Protein AF-A0A0N4US61-F1 (afdb_monomer)

Solvent-accessible surface area (backbone atoms only — not comparable to full-atom values): 6697 Å² total; per-residue (Å²): 136,87,79,79,76,77,76,74,74,68,77,78,62,78,66,57,72,36,66,62,87,58,45,54,38,74,42,79,93,85,56,26,39,33,56,68,36,63,34,85,80,41,66,38,78,45,60,66,58,39,25,63,76,51,56,45,61,90,86,72,70,54,83,33,67,83,35,86,90,37,52,27,52,29,54,41,42,45,67,36,80,96,34,26,71,54,28,54,74,38,17,16,23,76,51,32,27,24,42,68,36,69,94,58,24,67,92,62,72,71,84,130

Foldseek 3Di:
DDPPPPPPVPPLCPFDKDFDPPQWAFDDPVRATDHVDLLVVDDFQDPVVVCVQLSNDPPPQDPCSPPPPHGHIATPLCPDPVCVVVCLPGPCSRSSVCCSDQVNVCVNPDDD

pLDDT: mean 81.58, std 16.07, range [36.0, 94.62]

Radius of gyration: 16.76 Å; Cα contacts (8 Å, |Δi|>4): 169; chains: 1; bounding box: 37×56×43 Å

Organism: Dracunculus medinensis (NCBI:txid318479)

Sequence (112 aa):
MFLFLCLIVLPTVFGGTTVLEICNKTVGGDNKRRPTVDPNLCYDNDANACHAALGVTDGQKLLNQNKEDEDYEVHENCYKPELRDYAQRECPRTCAMCCLSKAFNCENGYYF

Structure (mmCIF, N/CA/C/O backbone):
data_AF-A0A0N4US61-F1
#
_entry.id   AF-A0A0N4US61-F1
#
loop_
_atom_site.group_PDB
_atom_site.id
_atom_site.type_symbol
_atom_site.label_atom_id
_atom_site.label_alt_id
_atom_site.label_comp_id
_atom_site.label_asym_id
_atom_site.label_entity_id
_atom_site.label_seq_id
_atom_site.pdbx_PDB_ins_code
_atom_site.Cartn_x
_atom_site.Cartn_y
_atom_site.Cartn_z
_atom_site.occupancy
_atom_site.B_iso_or_equiv
_atom_site.auth_seq_id
_atom_site.auth_comp_id
_atom_site.auth_asym_id
_atom_site.auth_atom_id
_atom_site.pdbx_PDB_model_num
ATOM 1 N N . MET A 1 1 ? -25.731 -40.454 21.660 1.00 49.19 1 MET A N 1
ATOM 2 C CA . MET A 1 1 ? -24.909 -39.246 21.881 1.00 49.19 1 MET A CA 1
ATOM 3 C C . MET A 1 1 ? -24.279 -38.882 20.543 1.00 49.19 1 MET A C 1
ATOM 5 O O . MET A 1 1 ? -23.231 -39.412 20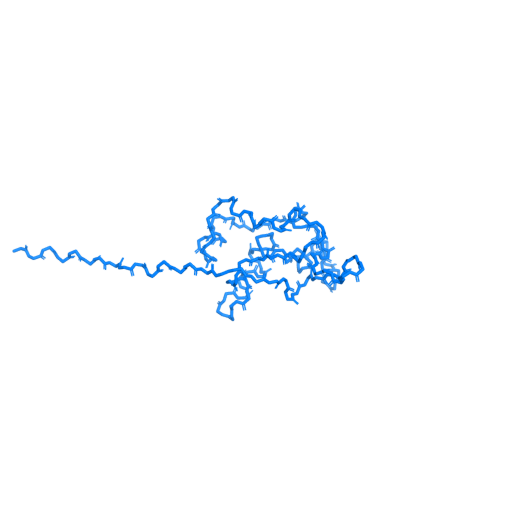.209 1.00 49.19 1 MET A O 1
ATOM 9 N N . PHE A 1 2 ? -24.989 -38.115 19.709 1.00 52.38 2 PHE A N 1
ATOM 10 C CA . PHE A 1 2 ? -24.519 -37.752 18.368 1.00 52.38 2 PHE A CA 1
ATOM 11 C C . PHE A 1 2 ? -23.617 -36.526 18.486 1.00 52.38 2 PHE A C 1
ATOM 13 O O . PHE A 1 2 ? -24.087 -35.413 18.701 1.00 52.38 2 PHE A O 1
ATOM 20 N N . LEU A 1 3 ? -22.310 -36.763 18.430 1.00 54.03 3 LEU A N 1
ATOM 21 C CA . LEU A 1 3 ? -21.291 -35.724 18.403 1.00 54.03 3 LEU A CA 1
ATOM 22 C C . LEU A 1 3 ? -21.286 -35.166 16.975 1.00 54.03 3 LEU A C 1
ATOM 24 O O . LEU A 1 3 ? -20.659 -35.731 16.081 1.00 54.03 3 LEU A O 1
ATOM 28 N N . PHE A 1 4 ? -22.080 -34.121 16.735 1.00 57.78 4 PHE A N 1
ATOM 29 C CA . PHE A 1 4 ? -22.068 -33.384 15.474 1.00 57.78 4 PHE A CA 1
ATOM 30 C C . PHE A 1 4 ? -20.731 -32.644 15.373 1.00 57.78 4 PHE A C 1
ATOM 32 O O . PHE A 1 4 ? -20.593 -31.497 15.790 1.00 57.78 4 PHE A O 1
ATOM 39 N N . LEU A 1 5 ? -19.723 -33.340 14.851 1.00 58.16 5 LEU A N 1
ATOM 40 C CA . LEU A 1 5 ? -18.528 -32.738 14.280 1.00 58.16 5 LEU A CA 1
ATOM 41 C C . LEU A 1 5 ? -18.998 -31.909 13.081 1.00 58.16 5 LEU A C 1
ATOM 43 O O . LEU A 1 5 ? -19.062 -32.400 11.956 1.00 58.16 5 LEU A O 1
ATOM 47 N N . CYS A 1 6 ? -19.377 -30.655 13.327 1.00 58.94 6 CYS A N 1
ATOM 48 C CA . CYS A 1 6 ? -19.402 -29.642 12.285 1.00 58.94 6 CYS A CA 1
ATOM 49 C C . CYS A 1 6 ? -17.956 -29.478 11.815 1.00 58.94 6 CYS A C 1
ATOM 51 O O . CYS A 1 6 ? -17.215 -28.635 12.313 1.00 58.94 6 CYS A O 1
ATOM 53 N N . LEU A 1 7 ? -17.544 -30.333 10.877 1.00 55.62 7 LEU A N 1
ATOM 54 C CA . LEU A 1 7 ? -16.460 -30.057 9.951 1.00 55.62 7 LEU A CA 1
ATOM 55 C C . LEU A 1 7 ? -16.923 -28.849 9.144 1.00 55.62 7 LEU A C 1
ATOM 57 O O . LEU A 1 7 ? -17.503 -28.975 8.068 1.00 55.62 7 LEU A O 1
ATOM 61 N N . ILE A 1 8 ? -16.739 -27.666 9.724 1.00 61.28 8 ILE A N 1
ATOM 62 C CA . ILE A 1 8 ? -16.775 -26.425 8.978 1.00 61.28 8 ILE A CA 1
ATOM 63 C C . ILE A 1 8 ? -15.575 -26.557 8.052 1.00 61.28 8 ILE A C 1
ATOM 65 O O . ILE A 1 8 ? -14.434 -26.331 8.452 1.00 61.28 8 ILE A O 1
ATOM 69 N N . VAL A 1 9 ? -15.824 -27.050 6.841 1.00 55.06 9 VAL A N 1
ATOM 70 C CA . VAL A 1 9 ? -14.887 -26.919 5.739 1.00 55.06 9 VAL A CA 1
ATOM 71 C C . VAL A 1 9 ? -14.802 -25.415 5.543 1.00 55.06 9 VAL A C 1
ATOM 73 O O . VAL A 1 9 ? -15.659 -24.838 4.879 1.00 55.06 9 VAL A O 1
ATOM 76 N N . LEU A 1 10 ? -13.857 -24.754 6.221 1.00 56.66 10 LEU A N 1
ATOM 77 C CA . LEU A 1 10 ? -13.500 -23.398 5.846 1.00 56.66 10 LEU A CA 1
ATOM 78 C C . LEU A 1 10 ? -13.129 -23.524 4.370 1.00 56.66 10 LEU A C 1
ATOM 80 O O . LEU A 1 10 ? -12.197 -24.281 4.074 1.00 56.66 10 LEU A O 1
ATOM 84 N N . PRO A 1 11 ? -13.860 -22.885 3.438 1.00 50.31 11 PRO A N 1
ATOM 85 C CA . PRO A 1 11 ? -13.357 -22.779 2.089 1.00 50.31 11 PRO A CA 1
ATOM 86 C C . PRO A 1 11 ? -12.002 -22.108 2.247 1.00 50.31 11 PRO A C 1
ATOM 88 O O . PRO A 1 11 ? -11.906 -20.967 2.697 1.00 50.31 11 PRO A O 1
ATOM 91 N N . THR A 1 12 ? -10.942 -22.864 1.991 1.00 49.66 12 THR A N 1
ATOM 92 C CA . THR A 1 12 ? -9.607 -22.315 1.862 1.00 49.66 12 THR A CA 1
ATOM 93 C C . THR A 1 12 ? -9.707 -21.386 0.669 1.00 49.66 12 THR A C 1
ATOM 95 O O . THR A 1 12 ? -9.694 -21.836 -0.478 1.00 49.66 12 THR A O 1
ATOM 98 N N . VAL A 1 13 ? -9.944 -20.103 0.942 1.00 52.84 13 VAL A N 1
ATOM 99 C CA . VAL A 1 13 ? -9.916 -19.045 -0.058 1.00 52.84 13 VAL A CA 1
ATOM 100 C C . VAL A 1 13 ? -8.449 -18.902 -0.431 1.00 52.84 13 VAL A C 1
ATOM 102 O O . VAL A 1 13 ? -7.742 -18.044 0.080 1.00 52.84 13 VAL A O 1
ATOM 105 N N . PHE A 1 14 ? -7.966 -19.819 -1.267 1.00 54.62 14 PHE A N 1
ATOM 106 C CA . PHE A 1 14 ? -6.728 -19.631 -1.996 1.00 54.62 14 PHE A CA 1
ATOM 107 C C . PHE A 1 14 ? -7.035 -18.539 -3.015 1.00 54.62 14 PHE A C 1
ATOM 109 O O . PHE A 1 14 ? -7.610 -18.813 -4.067 1.00 54.62 14 PHE A O 1
ATOM 116 N N . GLY A 1 15 ? -6.782 -17.288 -2.640 1.00 64.81 15 GLY A N 1
ATOM 117 C CA . GLY A 1 15 ? -6.852 -16.193 -3.592 1.00 64.81 15 GLY A CA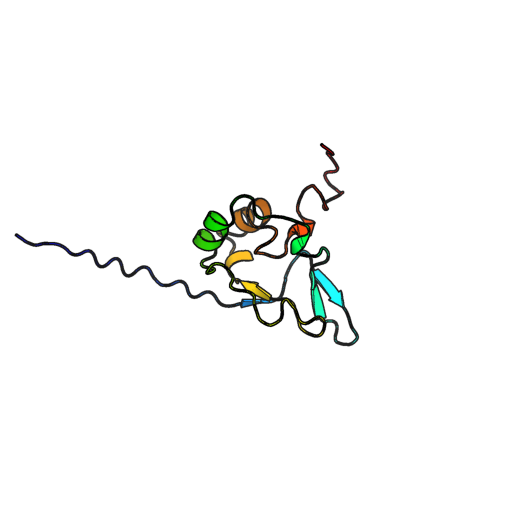 1
ATOM 118 C C . GLY A 1 15 ? -5.625 -16.218 -4.493 1.00 64.81 15 GLY A C 1
ATOM 119 O O . GLY A 1 15 ? -4.540 -16.645 -4.090 1.00 64.81 15 GLY A O 1
ATOM 120 N N . GLY A 1 16 ? -5.815 -15.807 -5.742 1.00 83.38 16 GLY A N 1
ATOM 121 C CA . GLY A 1 16 ? -4.719 -15.590 -6.667 1.00 83.38 16 GLY A CA 1
ATOM 122 C C . GLY A 1 16 ? -3.938 -14.316 -6.355 1.00 83.38 16 GLY A C 1
ATOM 123 O O . GLY A 1 16 ? -4.191 -13.584 -5.392 1.00 83.38 16 GLY A O 1
ATOM 124 N N . THR A 1 17 ? -2.980 -14.038 -7.227 1.00 88.69 17 THR A N 1
ATOM 125 C CA . THR A 1 17 ? -2.279 -12.761 -7.275 1.00 88.69 17 THR A CA 1
ATOM 126 C C . THR A 1 17 ? -2.865 -11.898 -8.383 1.00 88.69 17 THR A C 1
ATOM 128 O O . THR A 1 17 ? -3.456 -12.396 -9.342 1.00 88.69 17 THR A O 1
ATOM 131 N N . THR A 1 18 ? -2.732 -10.587 -8.245 1.00 91.50 18 THR A N 1
ATOM 132 C CA . THR A 1 18 ? -3.095 -9.637 -9.293 1.00 91.50 18 THR A CA 1
ATOM 133 C C . THR A 1 18 ? -2.118 -8.474 -9.312 1.00 91.50 18 THR A C 1
ATOM 135 O O . THR A 1 18 ? -1.510 -8.131 -8.294 1.00 91.50 18 THR A O 1
ATOM 138 N N . VAL A 1 19 ? -1.964 -7.876 -10.488 1.00 92.44 19 VAL A N 1
ATOM 139 C CA . VAL A 1 19 ? -1.106 -6.711 -10.708 1.00 92.44 19 VAL A CA 1
ATOM 140 C C . VAL A 1 19 ? -1.703 -5.493 -10.002 1.00 92.44 19 VAL A C 1
ATOM 142 O O . VAL A 1 19 ? -2.923 -5.355 -9.924 1.00 92.44 19 VAL A O 1
ATOM 145 N N . LEU A 1 20 ? -0.854 -4.581 -9.516 1.00 92.12 20 LEU A N 1
ATOM 146 C CA . LEU A 1 20 ? -1.326 -3.338 -8.903 1.00 92.12 20 LEU A CA 1
ATOM 147 C C . LEU A 1 20 ? -2.285 -2.552 -9.815 1.00 92.12 20 LEU A C 1
ATOM 149 O O . LEU A 1 20 ? -1.908 -2.124 -10.909 1.00 92.12 20 LEU A O 1
ATOM 153 N N . GLU A 1 21 ? -3.481 -2.258 -9.305 1.00 91.88 21 GLU A N 1
ATOM 154 C CA . GLU A 1 21 ? -4.485 -1.426 -9.990 1.00 91.88 21 GLU A CA 1
ATOM 155 C C . GLU A 1 21 ? -4.395 0.057 -9.602 1.00 91.88 21 GLU A C 1
ATOM 157 O O . GLU A 1 21 ? -4.610 0.941 -10.431 1.00 91.88 21 GLU A O 1
ATOM 162 N N . ILE A 1 22 ? -4.020 0.342 -8.351 1.00 92.31 22 ILE A N 1
ATOM 163 C CA . ILE A 1 22 ? -3.861 1.698 -7.796 1.00 92.31 22 ILE A CA 1
ATOM 164 C C . ILE A 1 22 ? -2.479 1.850 -7.161 1.00 92.31 22 ILE A C 1
ATOM 166 O O . ILE A 1 22 ? -1.763 0.864 -7.008 1.00 92.31 22 ILE A O 1
ATOM 170 N N . CYS A 1 23 ? -2.100 3.078 -6.793 1.00 93.50 23 CYS A N 1
ATOM 171 C CA . CYS A 1 23 ? -0.773 3.380 -6.244 1.00 93.50 23 CYS A CA 1
ATOM 172 C C . CYS A 1 23 ? 0.388 2.862 -7.106 1.00 93.50 23 CYS A C 1
ATOM 174 O O . CYS A 1 23 ? 1.463 2.598 -6.572 1.00 93.50 23 CYS A O 1
ATOM 176 N N . ASN A 1 24 ? 0.184 2.704 -8.416 1.00 94.00 24 ASN A N 1
ATOM 177 C CA . ASN A 1 24 ? 1.219 2.244 -9.327 1.00 94.00 24 ASN A CA 1
ATOM 178 C C . ASN A 1 24 ? 1.800 3.382 -10.165 1.00 94.00 24 ASN A C 1
ATOM 180 O O . ASN A 1 24 ? 1.140 4.375 -10.470 1.00 94.00 24 ASN A O 1
ATOM 184 N N . LYS A 1 25 ? 3.055 3.180 -10.550 1.00 92.25 25 LYS A N 1
ATOM 185 C CA . LYS A 1 25 ? 3.784 3.910 -11.574 1.00 92.25 25 LYS A CA 1
ATOM 186 C C . LYS A 1 25 ? 4.340 2.916 -12.584 1.00 92.25 25 LYS A C 1
ATOM 188 O O . LYS A 1 25 ? 4.610 1.759 -12.258 1.00 92.25 25 LYS A O 1
ATOM 193 N N . THR A 1 26 ? 4.560 3.403 -13.789 1.00 92.75 26 THR A N 1
ATOM 194 C CA . THR A 1 26 ? 5.183 2.648 -14.869 1.00 92.75 26 THR A CA 1
ATOM 195 C C . THR A 1 26 ? 6.706 2.786 -14.794 1.00 92.75 26 THR A C 1
ATOM 197 O O . THR A 1 26 ? 7.206 3.902 -14.646 1.00 92.75 26 THR A O 1
ATOM 200 N N . VAL A 1 27 ? 7.450 1.681 -14.892 1.00 90.00 27 VAL A N 1
ATOM 201 C CA . VAL A 1 27 ? 8.924 1.673 -14.920 1.00 90.00 27 VAL A CA 1
ATOM 202 C C . VAL A 1 27 ? 9.470 0.872 -16.105 1.00 90.00 27 VAL A C 1
ATOM 204 O O . VAL A 1 27 ? 8.819 -0.044 -16.610 1.00 90.00 27 VAL A O 1
ATOM 207 N N . GLY A 1 28 ? 10.698 1.198 -16.515 1.00 85.88 28 GLY A N 1
ATOM 208 C CA . GLY A 1 28 ? 11.412 0.493 -17.583 1.00 85.88 28 GLY A CA 1
ATOM 209 C C . GLY A 1 28 ? 10.831 0.717 -18.985 1.00 85.88 28 GLY A C 1
ATOM 210 O O . GLY A 1 28 ? 9.870 1.460 -19.171 1.00 85.88 28 GLY A O 1
ATOM 211 N N . GLY A 1 29 ? 11.444 0.075 -19.986 1.00 82.25 29 GLY A N 1
ATOM 212 C CA . GLY A 1 29 ? 10.987 0.142 -21.382 1.00 82.25 29 GLY A CA 1
ATOM 213 C C . GLY A 1 29 ? 9.709 -0.661 -21.646 1.00 82.25 29 GLY A C 1
ATOM 214 O O . GLY A 1 29 ? 8.890 -0.260 -22.468 1.00 82.25 29 GLY A O 1
ATOM 215 N N . ASP A 1 30 ? 9.503 -1.746 -20.893 1.00 85.06 30 ASP A N 1
ATOM 216 C CA . ASP A 1 30 ? 8.333 -2.630 -21.007 1.00 85.06 30 ASP A CA 1
ATOM 217 C C . ASP A 1 30 ? 7.114 -2.147 -20.208 1.00 85.06 30 ASP A C 1
ATOM 219 O O . ASP A 1 30 ? 6.124 -2.866 -20.088 1.00 85.06 30 ASP A O 1
ATOM 223 N N . ASN A 1 31 ? 7.176 -0.935 -19.653 1.00 88.06 31 ASN A N 1
ATOM 224 C CA . ASN A 1 31 ? 6.091 -0.300 -18.916 1.00 88.06 31 ASN A CA 1
ATOM 225 C C . ASN A 1 31 ? 5.527 -1.136 -17.745 1.00 88.06 31 ASN A C 1
ATOM 227 O O . ASN A 1 31 ? 4.310 -1.249 -17.584 1.00 88.06 31 ASN A O 1
ATOM 231 N N . LYS A 1 32 ? 6.403 -1.691 -16.900 1.00 92.25 32 LYS A N 1
ATOM 232 C CA . LYS A 1 32 ? 6.006 -2.510 -15.742 1.00 92.25 32 LYS A CA 1
ATOM 233 C C . LYS A 1 32 ? 5.340 -1.672 -14.659 1.00 92.25 32 LYS A C 1
ATOM 235 O O . LYS A 1 32 ? 5.826 -0.588 -14.331 1.00 92.25 32 LYS A O 1
ATOM 240 N N . ARG A 1 33 ? 4.256 -2.175 -14.067 1.00 93.75 33 ARG A N 1
ATOM 241 C CA . ARG A 1 33 ? 3.551 -1.521 -12.958 1.00 93.75 33 ARG A CA 1
ATOM 242 C C . ARG A 1 33 ? 4.231 -1.840 -11.638 1.00 93.75 33 ARG A C 1
ATOM 244 O O . ARG A 1 33 ? 4.286 -2.987 -11.205 1.00 93.75 33 ARG A O 1
ATOM 251 N N . ARG A 1 34 ? 4.721 -0.803 -10.966 1.00 93.88 34 ARG A N 1
ATOM 252 C CA . ARG A 1 34 ? 5.375 -0.890 -9.655 1.00 93.88 34 ARG A CA 1
ATOM 253 C C . ARG A 1 34 ? 4.739 0.094 -8.678 1.00 93.88 34 ARG A C 1
ATOM 255 O O . ARG A 1 34 ? 4.189 1.093 -9.130 1.00 93.88 34 ARG A O 1
ATOM 262 N N . PRO A 1 35 ? 4.842 -0.119 -7.358 1.00 93.62 35 PRO A N 1
ATOM 263 C CA . PRO A 1 35 ? 4.331 0.830 -6.377 1.00 93.62 35 PRO A CA 1
ATOM 264 C C . PRO A 1 35 ? 4.976 2.214 -6.538 1.00 93.62 35 PRO A C 1
ATOM 266 O O . PRO A 1 35 ? 6.190 2.339 -6.736 1.00 93.62 35 PRO A O 1
ATOM 269 N N . THR A 1 36 ? 4.174 3.271 -6.443 1.00 93.19 36 THR A N 1
ATOM 270 C CA . THR A 1 36 ? 4.660 4.658 -6.482 1.00 93.19 36 THR A CA 1
ATOM 271 C C . THR A 1 36 ? 5.545 4.956 -5.276 1.00 93.19 36 THR A C 1
ATOM 273 O O . THR A 1 36 ? 6.597 5.582 -5.422 1.00 93.19 36 THR A O 1
ATOM 276 N N . VAL A 1 37 ? 5.138 4.444 -4.113 1.00 91.69 37 VAL A N 1
ATOM 277 C CA . VAL A 1 37 ? 5.859 4.489 -2.838 1.00 91.69 37 VAL A CA 1
ATOM 278 C C . VAL A 1 37 ? 6.304 3.070 -2.503 1.00 91.69 37 VAL A C 1
ATOM 280 O O . VAL A 1 37 ? 5.502 2.147 -2.630 1.00 91.69 37 VAL A O 1
ATOM 283 N N . ASP A 1 38 ? 7.559 2.893 -2.083 1.00 90.75 38 ASP A N 1
ATOM 284 C CA . ASP A 1 38 ? 8.066 1.586 -1.647 1.00 90.75 38 ASP A CA 1
ATOM 285 C C . ASP A 1 38 ? 7.177 1.032 -0.511 1.00 90.75 38 ASP A C 1
ATOM 287 O O . ASP A 1 38 ? 7.001 1.719 0.502 1.00 90.75 38 ASP A O 1
ATOM 291 N N . PRO A 1 39 ? 6.617 -0.188 -0.653 1.00 91.06 39 PRO A N 1
ATOM 292 C CA . PRO A 1 39 ? 5.768 -0.811 0.361 1.00 91.06 39 PRO A CA 1
ATOM 293 C C . PRO A 1 39 ? 6.399 -0.900 1.755 1.00 91.06 39 PRO A C 1
ATOM 295 O O . PRO A 1 39 ? 5.684 -0.955 2.748 1.00 91.06 39 PRO A O 1
ATOM 298 N N . ASN A 1 40 ? 7.730 -0.897 1.861 1.00 89.44 40 ASN A N 1
ATOM 299 C CA . ASN A 1 40 ? 8.431 -0.933 3.145 1.00 89.44 40 ASN A CA 1
ATOM 300 C C . ASN A 1 40 ? 8.486 0.424 3.863 1.00 89.44 40 ASN A C 1
ATOM 302 O O . ASN A 1 40 ? 8.961 0.484 4.994 1.00 89.44 40 ASN A O 1
ATOM 306 N N . LEU A 1 41 ? 8.022 1.505 3.230 1.00 90.62 41 LEU A N 1
ATOM 307 C CA . LEU A 1 41 ? 7.962 2.837 3.839 1.00 90.62 41 LEU A CA 1
ATOM 308 C C . LEU A 1 41 ? 6.662 3.093 4.610 1.00 90.62 41 LEU A C 1
ATOM 310 O O . LEU A 1 41 ? 6.563 4.098 5.311 1.00 90.62 41 LEU A O 1
ATOM 314 N N . CYS A 1 42 ? 5.672 2.208 4.494 1.00 91.25 42 CYS A N 1
ATOM 315 C CA . CYS A 1 42 ? 4.495 2.212 5.351 1.00 91.25 42 CYS A CA 1
ATOM 316 C C . CYS A 1 42 ? 4.347 0.880 6.092 1.00 91.25 42 CYS A C 1
ATOM 318 O O . CYS A 1 42 ? 5.088 -0.076 5.863 1.00 91.25 42 CYS A O 1
ATOM 320 N N . TYR A 1 43 ? 3.385 0.837 7.009 1.00 91.62 43 TYR A N 1
ATOM 321 C CA . TYR A 1 43 ? 3.105 -0.324 7.839 1.00 91.62 43 TYR A CA 1
ATOM 322 C C . TYR A 1 43 ? 1.621 -0.641 7.783 1.00 91.62 43 TYR A C 1
ATOM 324 O O . TYR A 1 43 ? 0.797 0.268 7.686 1.00 91.62 43 TYR A O 1
ATOM 332 N N . ASP A 1 44 ? 1.301 -1.928 7.862 1.00 92.62 44 ASP A N 1
ATOM 333 C CA . ASP A 1 44 ? -0.060 -2.352 8.161 1.00 92.62 44 ASP A CA 1
ATOM 334 C C . ASP A 1 44 ? -0.394 -1.972 9.605 1.00 92.62 44 ASP A C 1
ATOM 336 O O . ASP A 1 44 ? 0.477 -2.033 10.478 1.00 92.62 44 ASP A O 1
ATOM 340 N N . ASN A 1 45 ? -1.642 -1.582 9.857 1.00 91.94 45 ASN A N 1
ATOM 341 C CA . ASN A 1 45 ? -2.081 -1.214 11.204 1.00 91.94 45 ASN A CA 1
ATOM 342 C C . ASN A 1 45 ? -2.035 -2.431 12.139 1.00 91.94 45 ASN A C 1
ATOM 344 O O . ASN A 1 45 ? -1.587 -2.329 13.280 1.00 91.94 45 ASN A O 1
ATOM 348 N N . ASP A 1 46 ? -2.459 -3.590 11.628 1.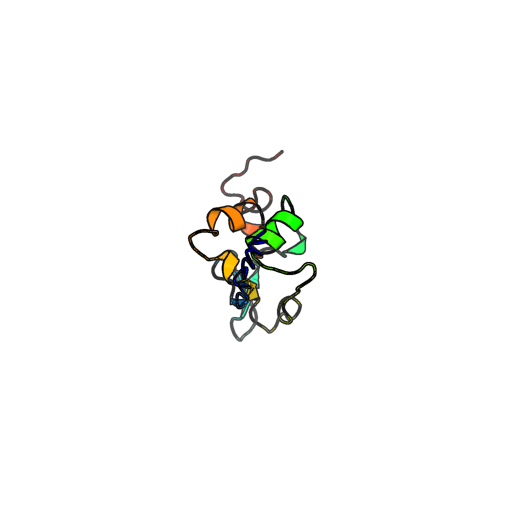00 93.38 46 ASP A N 1
ATOM 349 C CA . ASP A 1 46 ? -2.298 -4.898 12.258 1.00 93.38 46 ASP A CA 1
ATOM 350 C C . ASP A 1 46 ? -2.007 -5.938 11.167 1.00 93.38 46 ASP A C 1
ATOM 352 O O . ASP A 1 46 ? -2.889 -6.343 10.407 1.00 93.38 46 ASP A O 1
ATOM 356 N N . ALA A 1 47 ? -0.748 -6.374 11.091 1.00 90.75 47 ALA A N 1
ATOM 357 C CA . ALA A 1 47 ? -0.303 -7.333 10.084 1.00 90.75 47 ALA A CA 1
ATOM 358 C C . ALA A 1 47 ? -1.052 -8.675 10.178 1.00 90.75 47 ALA A C 1
ATOM 360 O O . ALA A 1 47 ? -1.398 -9.258 9.153 1.00 90.75 47 ALA A O 1
ATOM 361 N N . ASN A 1 48 ? -1.370 -9.148 11.388 1.00 91.44 48 ASN A N 1
ATOM 362 C CA . ASN A 1 48 ? -2.075 -10.417 11.568 1.00 91.44 48 ASN A CA 1
ATOM 363 C C . ASN A 1 48 ? -3.530 -10.308 11.110 1.00 91.44 48 ASN A C 1
ATOM 365 O O . ASN A 1 48 ? -4.044 -11.228 10.471 1.00 91.44 48 ASN A O 1
ATOM 369 N N . ALA A 1 49 ? -4.183 -9.181 11.403 1.00 92.31 49 ALA A N 1
ATOM 370 C CA . ALA A 1 49 ? -5.535 -8.920 10.924 1.00 92.31 49 ALA A CA 1
ATOM 371 C C . ALA A 1 49 ? -5.573 -8.817 9.391 1.00 92.31 49 ALA A C 1
ATOM 373 O O . ALA A 1 49 ? -6.439 -9.424 8.762 1.00 92.31 49 ALA A O 1
ATOM 374 N N . CYS A 1 50 ? -4.593 -8.143 8.784 1.00 92.25 50 CYS A N 1
ATOM 375 C CA . CYS A 1 50 ? -4.451 -8.068 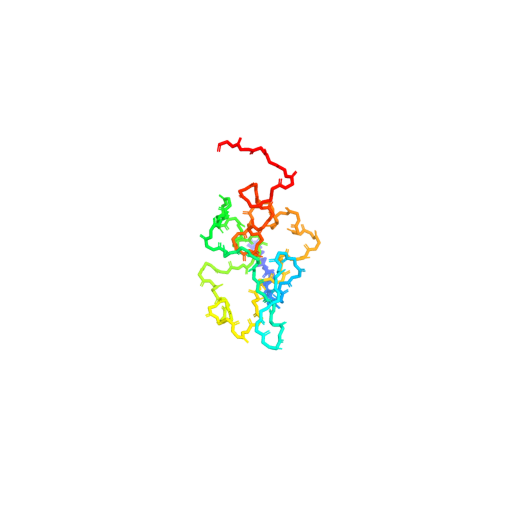7.331 1.00 92.25 50 CYS A CA 1
ATOM 376 C C . CYS A 1 50 ? -4.245 -9.439 6.689 1.00 92.25 50 CYS A C 1
ATOM 378 O O . CYS A 1 50 ? -4.952 -9.785 5.744 1.00 92.25 50 CYS A O 1
ATOM 380 N N . HIS A 1 51 ? -3.334 -10.249 7.227 1.00 91.12 51 HIS A N 1
ATOM 381 C CA . HIS A 1 51 ? -3.099 -11.616 6.766 1.00 91.12 51 HIS A CA 1
ATOM 382 C C . HIS A 1 51 ? -4.372 -12.470 6.844 1.00 91.12 51 HIS A C 1
ATOM 384 O O . HIS A 1 51 ? -4.752 -13.108 5.861 1.00 91.12 51 HIS A O 1
ATOM 390 N N . ALA A 1 52 ? -5.088 -12.422 7.971 1.00 90.38 52 ALA A N 1
ATOM 391 C CA . ALA A 1 52 ? -6.328 -13.170 8.158 1.00 90.38 52 ALA A CA 1
ATOM 392 C C . ALA A 1 52 ? -7.451 -12.703 7.217 1.00 90.38 52 ALA A C 1
ATOM 394 O O . ALA A 1 52 ? -8.110 -13.531 6.590 1.00 90.38 52 ALA A O 1
ATOM 395 N N . ALA A 1 53 ? -7.657 -11.390 7.090 1.00 89.75 53 ALA A N 1
ATOM 396 C CA . ALA A 1 53 ? -8.716 -10.821 6.259 1.00 89.75 53 ALA A CA 1
ATOM 397 C C . ALA A 1 53 ? -8.462 -11.047 4.764 1.00 89.75 53 ALA A C 1
ATOM 399 O O . ALA A 1 53 ? -9.387 -11.329 4.002 1.00 89.75 53 ALA A O 1
ATOM 400 N N . LEU A 1 54 ? -7.202 -10.937 4.341 1.00 90.19 54 LEU A N 1
ATOM 401 C CA . LEU A 1 54 ? -6.811 -11.098 2.947 1.00 90.19 54 LEU A CA 1
ATOM 402 C C . LEU A 1 54 ? -6.512 -12.553 2.584 1.00 90.19 54 LEU A C 1
ATOM 404 O O . LEU A 1 54 ? -6.371 -12.827 1.399 1.00 90.19 54 LEU A O 1
ATOM 408 N N . GLY A 1 55 ? -6.465 -13.484 3.539 1.00 88.00 55 GLY A N 1
ATOM 409 C CA . GLY A 1 55 ? -6.112 -14.883 3.276 1.00 88.00 55 GLY A CA 1
ATOM 410 C C . GLY A 1 55 ? -4.649 -15.065 2.861 1.00 88.00 55 GLY A C 1
ATOM 411 O O . GLY A 1 55 ? -4.323 -16.009 2.148 1.00 88.00 55 GLY A O 1
ATOM 412 N N . VAL A 1 56 ? -3.778 -14.151 3.287 1.00 83.12 56 VAL A N 1
ATOM 413 C CA . VAL A 1 56 ? -2.341 -14.173 3.001 1.00 83.12 56 VAL A CA 1
ATOM 414 C C . VAL A 1 56 ? -1.638 -14.850 4.169 1.00 83.12 56 VAL A C 1
ATOM 416 O O . VAL A 1 56 ? -1.897 -14.521 5.324 1.00 83.12 56 VAL A O 1
ATOM 419 N N . THR A 1 57 ? -0.743 -15.797 3.902 1.00 76.94 57 THR A N 1
ATOM 420 C CA . THR A 1 57 ? 0.115 -16.342 4.965 1.00 76.94 57 THR A CA 1
ATOM 421 C C . THR A 1 57 ? 1.259 -15.382 5.276 1.00 76.94 57 THR A C 1
ATOM 423 O O . THR A 1 57 ? 1.818 -14.775 4.362 1.00 76.94 57 THR A O 1
ATOM 426 N N . ASP A 1 58 ? 1.638 -15.268 6.552 1.00 66.38 58 ASP A N 1
ATOM 427 C CA . ASP A 1 58 ? 2.755 -14.414 6.968 1.00 66.38 58 ASP A CA 1
ATOM 428 C C . ASP A 1 58 ? 4.031 -14.731 6.167 1.00 66.38 58 ASP A C 1
ATOM 430 O O . ASP A 1 58 ? 4.374 -15.891 5.924 1.00 66.38 58 ASP A O 1
ATOM 434 N N . GLY A 1 59 ? 4.709 -13.683 5.705 1.00 60.69 59 GLY A N 1
ATOM 435 C CA . GLY A 1 59 ? 5.915 -13.788 4.891 1.00 60.69 59 GLY A CA 1
ATOM 436 C C . GLY A 1 59 ? 5.694 -14.200 3.433 1.00 60.69 59 GLY A C 1
ATOM 437 O O . GLY A 1 59 ? 6.689 -14.356 2.720 1.00 60.69 59 GLY A O 1
ATOM 438 N N . GLN A 1 60 ? 4.449 -14.341 2.958 1.00 64.56 60 GLN A N 1
ATOM 439 C CA . GLN A 1 60 ? 4.150 -14.601 1.546 1.00 64.56 60 GLN A CA 1
ATOM 440 C C . GLN A 1 60 ? 4.510 -13.383 0.685 1.00 64.56 60 GLN A C 1
ATOM 442 O O . GLN A 1 60 ? 3.674 -12.574 0.292 1.00 64.56 60 GLN A O 1
ATOM 447 N N . LYS A 1 61 ? 5.801 -13.265 0.379 1.00 65.25 61 LYS A N 1
ATOM 448 C CA . LYS A 1 61 ? 6.317 -12.352 -0.631 1.00 65.25 61 LYS A CA 1
ATOM 449 C C . LYS A 1 61 ? 6.109 -12.986 -1.991 1.00 65.25 61 LYS A C 1
ATOM 451 O O . LYS A 1 61 ? 6.631 -14.069 -2.263 1.00 65.25 61 LYS A O 1
ATOM 456 N N . LEU A 1 62 ? 5.358 -12.309 -2.847 1.00 73.62 62 LEU A N 1
ATOM 457 C CA . LEU A 1 62 ? 5.224 -12.727 -4.235 1.00 73.62 62 LEU A CA 1
ATOM 458 C C . LEU A 1 62 ? 6.575 -12.526 -4.938 1.00 73.62 62 LEU A C 1
ATOM 460 O O . LEU A 1 62 ? 7.292 -11.561 -4.668 1.00 73.62 62 LEU A O 1
ATOM 464 N N . LEU A 1 63 ? 6.971 -13.479 -5.789 1.00 73.12 63 LEU A N 1
ATOM 465 C CA . LEU A 1 63 ?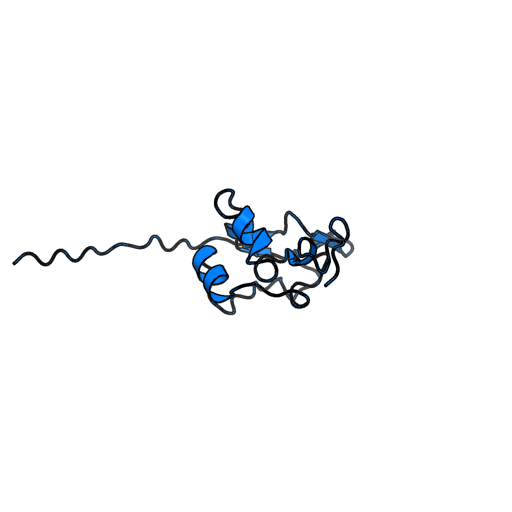 8.330 -13.550 -6.356 1.00 73.12 63 LEU A CA 1
ATOM 466 C C . LEU A 1 63 ? 8.743 -12.272 -7.106 1.00 73.12 63 LEU A C 1
ATOM 468 O O . LEU A 1 63 ? 9.9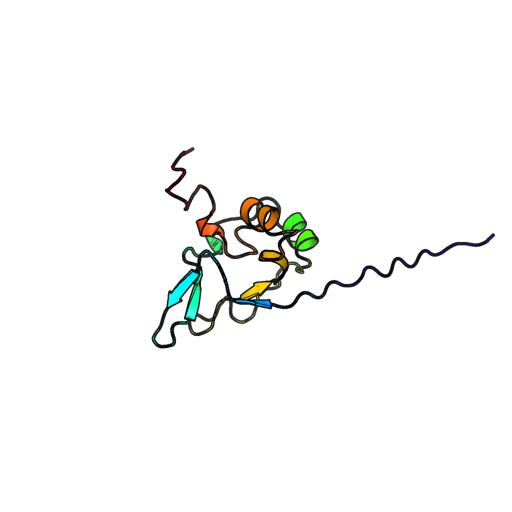15 -11.898 -7.110 1.00 73.12 63 LEU A O 1
ATOM 472 N N . ASN A 1 64 ? 7.775 -11.594 -7.707 1.00 78.94 64 ASN A N 1
ATOM 473 C CA . ASN A 1 64 ? 7.925 -10.354 -8.463 1.00 78.94 64 ASN A CA 1
ATOM 474 C C . ASN A 1 64 ? 8.056 -9.090 -7.596 1.00 78.94 64 ASN A C 1
ATOM 476 O O . ASN A 1 64 ? 8.475 -8.042 -8.087 1.00 78.94 64 ASN A O 1
ATOM 480 N N . GLN A 1 65 ? 7.779 -9.147 -6.292 1.00 81.25 65 GLN A N 1
ATOM 481 C CA . GLN A 1 65 ? 7.879 -7.962 -5.430 1.00 81.25 65 GLN A CA 1
ATOM 482 C C . GLN A 1 65 ? 9.313 -7.417 -5.362 1.00 81.25 65 GLN A C 1
ATOM 484 O O . GLN A 1 65 ? 9.504 -6.202 -5.291 1.00 81.25 65 GLN A O 1
ATOM 489 N N . ASN A 1 66 ? 10.316 -8.293 -5.490 1.00 83.50 66 ASN A N 1
ATOM 490 C CA . ASN A 1 66 ? 11.740 -7.934 -5.489 1.00 83.50 66 ASN A CA 1
ATOM 491 C C . ASN A 1 66 ? 12.352 -7.777 -6.894 1.00 83.50 66 ASN A C 1
ATOM 493 O O . ASN A 1 66 ? 13.544 -7.502 -6.998 1.00 83.50 66 ASN A O 1
ATOM 497 N N . LYS A 1 67 ? 11.578 -7.981 -7.965 1.00 87.31 67 LYS A N 1
ATOM 498 C CA . LYS A 1 67 ? 12.056 -7.892 -9.349 1.00 87.31 67 LYS A CA 1
ATOM 499 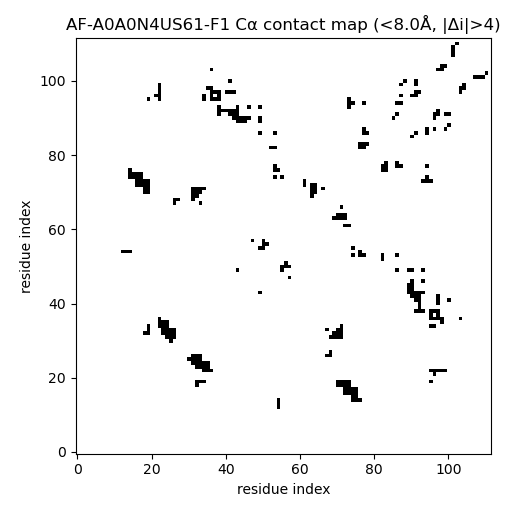C C . LYS A 1 67 ? 11.555 -6.603 -9.987 1.00 87.31 67 LYS A C 1
ATOM 501 O O . LYS A 1 67 ? 10.355 -6.420 -10.170 1.00 87.31 67 LYS A O 1
ATOM 506 N N . GLU A 1 68 ? 12.462 -5.673 -10.257 1.00 85.06 68 GLU A N 1
ATOM 507 C CA . GLU A 1 68 ? 12.110 -4.349 -10.791 1.00 85.06 68 GLU A CA 1
ATOM 508 C C . GLU A 1 68 ? 11.661 -4.387 -12.259 1.00 85.06 68 GLU A C 1
ATOM 510 O O . GLU A 1 68 ? 10.976 -3.472 -12.714 1.00 85.06 68 GLU A O 1
ATOM 515 N N . ASP A 1 69 ? 12.020 -5.451 -12.973 1.00 88.50 69 ASP A N 1
ATOM 516 C CA . ASP A 1 69 ? 11.689 -5.737 -14.368 1.00 88.50 69 ASP A CA 1
ATOM 517 C C . ASP A 1 69 ? 10.382 -6.532 -14.543 1.00 88.50 69 ASP A C 1
ATOM 519 O O . ASP A 1 69 ? 9.980 -6.818 -15.672 1.00 88.50 69 ASP A O 1
ATOM 523 N N . GLU A 1 70 ? 9.678 -6.844 -13.452 1.00 91.00 70 GLU A N 1
ATOM 524 C CA . GLU A 1 70 ? 8.376 -7.515 -13.463 1.00 91.00 70 GLU A CA 1
ATOM 525 C C . GLU A 1 70 ? 7.284 -6.632 -12.839 1.00 91.00 70 GLU A C 1
ATOM 527 O O . GLU A 1 70 ? 7.536 -5.773 -11.984 1.00 91.00 70 GLU A O 1
ATOM 532 N N . ASP A 1 71 ? 6.039 -6.853 -13.267 1.00 93.69 71 ASP A N 1
ATOM 533 C CA . ASP A 1 71 ? 4.878 -6.231 -12.636 1.00 93.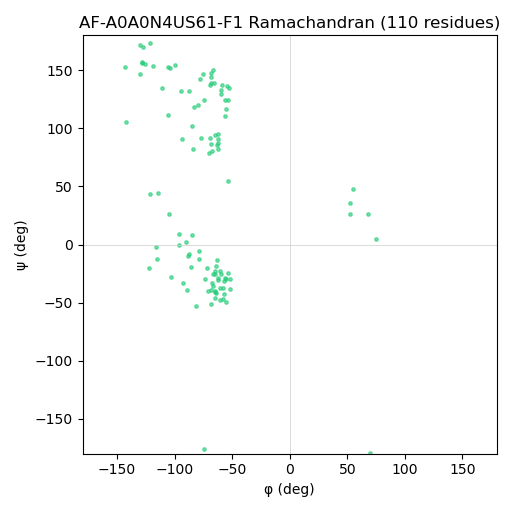69 71 ASP A CA 1
ATOM 534 C C . ASP A 1 71 ? 4.807 -6.641 -11.162 1.00 93.69 71 ASP A C 1
ATOM 536 O O . ASP A 1 71 ? 4.947 -7.814 -10.818 1.00 93.69 71 ASP A O 1
ATOM 540 N N . TYR A 1 72 ? 4.597 -5.667 -10.278 1.00 94.12 72 TYR A N 1
ATOM 541 C CA . TYR A 1 72 ? 4.394 -5.942 -8.863 1.00 94.12 72 TYR A CA 1
ATOM 542 C C . TYR A 1 72 ? 2.993 -6.520 -8.678 1.00 94.12 72 TYR A C 1
ATOM 544 O O . TYR A 1 72 ? 1.997 -5.884 -9.041 1.00 94.12 72 TYR A O 1
ATOM 552 N N . GLU A 1 73 ? 2.916 -7.699 -8.070 1.00 92.62 73 GLU A N 1
ATOM 553 C CA . GLU A 1 73 ? 1.647 -8.304 -7.696 1.00 92.62 73 GLU A CA 1
ATOM 554 C C . GLU A 1 73 ? 1.399 -8.227 -6.191 1.00 92.62 73 GLU A C 1
ATOM 556 O O . GLU A 1 73 ? 2.312 -8.194 -5.356 1.00 92.62 73 GLU A O 1
ATOM 561 N N . VAL A 1 74 ? 0.113 -8.223 -5.866 1.00 92.38 74 VAL A N 1
ATOM 562 C CA . VAL A 1 74 ? -0.444 -8.349 -4.522 1.00 92.38 74 VAL A CA 1
ATOM 563 C C . VAL A 1 74 ? -1.521 -9.426 -4.539 1.00 92.38 74 VAL A C 1
ATOM 565 O O . VAL A 1 74 ? -1.905 -9.933 -5.594 1.00 92.38 74 VAL A O 1
ATOM 568 N N . HIS A 1 75 ? -2.019 -9.793 -3.367 1.00 92.06 75 HIS A N 1
ATOM 569 C CA . HIS A 1 75 ? -3.127 -10.730 -3.277 1.00 92.06 75 HIS A CA 1
ATOM 570 C C . HIS A 1 75 ? -4.406 -10.124 -3.883 1.00 92.06 75 HIS A C 1
ATOM 572 O O . HIS A 1 75 ? -4.721 -8.961 -3.630 1.00 92.06 75 HIS A O 1
ATOM 578 N N . GLU A 1 76 ? -5.187 -10.906 -4.634 1.00 91.94 76 GLU A N 1
ATOM 579 C CA . GLU A 1 76 ? -6.420 -10.432 -5.293 1.00 91.94 76 GLU A CA 1
ATOM 580 C C . GLU A 1 76 ? -7.428 -9.796 -4.316 1.00 91.94 76 GLU A C 1
ATOM 582 O O . GLU A 1 76 ? -8.169 -8.874 -4.663 1.00 91.94 76 GLU A O 1
ATOM 587 N N . ASN A 1 77 ? -7.424 -10.252 -3.058 1.00 93.00 77 ASN A N 1
ATOM 588 C CA . ASN A 1 77 ? -8.316 -9.751 -2.010 1.00 93.00 77 ASN A CA 1
ATOM 589 C C . ASN A 1 77 ? -8.069 -8.275 -1.671 1.00 93.00 77 ASN A C 1
ATOM 591 O O . ASN A 1 77 ? -8.973 -7.637 -1.143 1.00 93.00 77 ASN A O 1
ATOM 595 N N . CYS A 1 78 ? -6.909 -7.714 -2.029 1.00 93.50 78 CYS A N 1
ATOM 596 C CA . CYS A 1 78 ? -6.644 -6.281 -1.904 1.00 93.50 78 CYS A CA 1
ATOM 597 C C . CYS A 1 78 ? -7.625 -5.417 -2.715 1.00 93.50 78 CYS A C 1
ATOM 599 O O . CYS A 1 78 ? -7.855 -4.259 -2.367 1.00 93.50 78 CYS A O 1
ATOM 601 N N . TYR A 1 79 ? -8.217 -5.974 -3.777 1.00 93.50 79 TYR A N 1
ATOM 602 C CA . TYR A 1 79 ? -9.123 -5.258 -4.679 1.00 93.50 79 TYR A CA 1
ATOM 603 C C . TYR A 1 79 ? -10.555 -5.796 -4.671 1.00 93.50 79 TYR A C 1
ATOM 605 O O . TYR A 1 79 ? -11.423 -5.223 -5.331 1.00 93.50 79 TYR A O 1
ATOM 613 N N . LYS A 1 80 ? -10.848 -6.856 -3.904 1.00 93.12 80 LYS A N 1
ATOM 614 C CA . LYS A 1 80 ? -12.225 -7.353 -3.779 1.00 93.12 80 LYS A CA 1
ATOM 615 C C . LYS A 1 80 ? -13.120 -6.252 -3.202 1.00 93.12 80 LYS A C 1
ATOM 617 O O . LYS A 1 80 ? -12.771 -5.713 -2.154 1.00 93.12 80 LYS A O 1
ATOM 622 N N . PRO A 1 81 ? -14.277 -5.937 -3.816 1.00 92.19 81 PRO A N 1
ATOM 623 C CA . PRO A 1 81 ? -15.144 -4.845 -3.363 1.00 92.19 81 PRO A CA 1
ATOM 624 C C . PRO A 1 81 ? -15.497 -4.908 -1.871 1.00 92.19 81 PRO A C 1
ATOM 626 O O . PRO A 1 81 ? -15.470 -3.887 -1.195 1.00 92.19 81 PRO A O 1
ATOM 629 N N . GLU A 1 82 ? -15.726 -6.118 -1.356 1.00 93.00 82 GLU A N 1
ATOM 630 C CA . GLU A 1 82 ? -16.046 -6.408 0.051 1.00 93.00 82 GLU A CA 1
ATOM 631 C C . GLU A 1 82 ? -14.915 -6.015 1.028 1.00 93.00 82 GLU A C 1
ATOM 633 O O . GLU A 1 82 ? -15.161 -5.735 2.198 1.00 93.00 82 GLU A O 1
ATOM 638 N N . LEU A 1 83 ? -13.660 -6.036 0.559 1.00 93.62 83 LEU A N 1
ATOM 639 C CA . LEU A 1 83 ? -12.446 -5.861 1.365 1.00 93.62 83 LEU A CA 1
ATOM 640 C C . LEU A 1 83 ? -11.659 -4.601 1.000 1.00 93.62 83 LEU A C 1
ATOM 642 O O . LEU A 1 83 ? -10.766 -4.215 1.746 1.00 93.62 83 LEU A O 1
ATOM 646 N N . ARG A 1 84 ? -11.977 -3.943 -0.118 1.00 90.94 84 ARG A N 1
ATOM 647 C CA . ARG A 1 84 ? -11.202 -2.832 -0.686 1.00 90.94 84 ARG A CA 1
ATOM 648 C C . ARG A 1 84 ? -10.990 -1.696 0.312 1.00 90.94 84 ARG A C 1
ATOM 650 O O . ARG A 1 84 ? -9.859 -1.266 0.514 1.00 90.94 84 ARG A O 1
ATOM 657 N N . ASP A 1 85 ? -12.054 -1.244 0.969 1.00 92.31 85 ASP A N 1
ATOM 658 C CA . ASP A 1 85 ? -11.972 -0.147 1.942 1.00 92.31 85 ASP A CA 1
ATOM 659 C C . ASP A 1 85 ? -11.176 -0.544 3.193 1.00 92.31 85 ASP A C 1
ATOM 661 O O . ASP A 1 85 ? -10.481 0.282 3.785 1.00 92.31 85 ASP A O 1
ATOM 665 N N . TYR A 1 86 ? -11.261 -1.814 3.597 1.00 94.62 86 TYR A N 1
ATOM 666 C CA . TYR A 1 86 ? -10.460 -2.356 4.691 1.00 94.62 86 TYR A CA 1
ATOM 667 C C . TYR A 1 86 ? -8.981 -2.431 4.293 1.00 94.62 86 TYR A C 1
ATOM 669 O O . TYR A 1 86 ? -8.135 -1.870 4.981 1.00 94.62 86 TYR A O 1
ATOM 677 N N . ALA A 1 87 ? -8.670 -3.025 3.140 1.00 93.94 87 ALA A N 1
ATOM 678 C CA . ALA A 1 87 ? -7.316 -3.169 2.617 1.00 93.94 87 ALA A CA 1
ATOM 679 C C . ALA A 1 87 ? -6.598 -1.818 2.466 1.00 93.94 87 ALA A C 1
ATOM 681 O O . ALA A 1 87 ? -5.442 -1.685 2.859 1.00 93.94 87 ALA A O 1
ATOM 682 N N . GLN A 1 88 ? -7.293 -0.797 1.959 1.00 92.38 88 GLN A N 1
ATOM 683 C CA . GLN A 1 88 ? -6.728 0.543 1.777 1.00 92.38 88 GLN A CA 1
ATOM 684 C C . GLN A 1 88 ? -6.397 1.252 3.094 1.00 92.38 88 GLN A C 1
ATOM 686 O O . GLN A 1 88 ? -5.422 2.001 3.151 1.00 92.38 88 GLN A O 1
ATOM 691 N N . ARG A 1 89 ? -7.212 1.055 4.138 1.00 91.62 89 ARG A N 1
ATOM 692 C CA . ARG A 1 89 ? -7.039 1.739 5.430 1.00 91.62 89 ARG A CA 1
ATOM 693 C C . ARG A 1 89 ? -6.133 0.987 6.393 1.00 91.62 89 ARG A C 1
ATOM 695 O O . ARG A 1 89 ? -5.356 1.621 7.099 1.00 91.62 89 ARG A O 1
ATOM 702 N N . GLU A 1 90 ? -6.252 -0.335 6.420 1.00 94.31 90 GLU A N 1
ATOM 703 C CA . GLU A 1 90 ? -5.622 -1.188 7.429 1.00 94.31 90 GLU A CA 1
ATOM 704 C C . GLU A 1 90 ? -4.378 -1.905 6.907 1.00 94.31 90 GLU A C 1
ATOM 706 O O . GLU A 1 90 ? -3.465 -2.168 7.688 1.00 94.31 90 GLU A O 1
ATOM 711 N N . CYS A 1 91 ? -4.312 -2.178 5.597 1.00 94.25 91 CYS A N 1
ATOM 712 C CA . CYS A 1 91 ? -3.281 -3.020 4.986 1.00 94.25 91 CYS A CA 1
ATOM 713 C C . CYS A 1 91 ? -2.444 -2.316 3.895 1.00 94.25 91 CYS A C 1
ATOM 715 O O . CYS A 1 91 ? -2.206 -2.903 2.828 1.00 94.25 91 CYS A O 1
ATOM 717 N N . PRO A 1 92 ? -1.997 -1.055 4.089 1.00 93.88 92 PRO A N 1
ATOM 718 C CA . PRO A 1 92 ? -1.310 -0.307 3.044 1.00 93.88 92 PRO A CA 1
ATOM 719 C C . PRO A 1 92 ? 0.043 -0.913 2.652 1.00 93.88 92 PRO A C 1
ATOM 721 O O . PRO A 1 92 ? 0.474 -0.709 1.517 1.00 93.88 92 PRO A O 1
ATOM 724 N N . ARG A 1 93 ? 0.711 -1.671 3.529 1.00 92.88 93 ARG A N 1
ATOM 725 C CA . ARG A 1 93 ? 1.957 -2.363 3.185 1.00 92.88 93 ARG A CA 1
ATOM 726 C C . ARG A 1 93 ? 1.658 -3.657 2.446 1.00 92.88 93 ARG A C 1
ATOM 728 O O . ARG A 1 93 ? 2.177 -3.847 1.348 1.00 92.88 93 ARG A O 1
ATOM 735 N N . THR A 1 94 ? 0.808 -4.514 3.011 1.00 92.50 94 THR A N 1
ATOM 736 C CA . THR A 1 94 ? 0.463 -5.816 2.413 1.00 92.50 94 THR A CA 1
ATOM 737 C C . THR A 1 94 ? -0.122 -5.658 1.006 1.00 92.50 94 THR A C 1
ATOM 739 O O . THR A 1 94 ? 0.203 -6.434 0.108 1.00 92.50 94 THR A O 1
ATOM 742 N N . CYS A 1 95 ? -0.925 -4.617 0.775 1.00 93.75 95 CYS A N 1
ATOM 743 C CA . CYS A 1 95 ? -1.523 -4.336 -0.530 1.00 93.75 95 CYS A CA 1
ATOM 744 C C . CYS A 1 95 ? -0.747 -3.319 -1.380 1.00 93.75 95 CYS A C 1
ATOM 746 O O . CYS A 1 95 ? -1.257 -2.889 -2.413 1.00 93.75 95 CYS A O 1
ATOM 748 N N . ALA A 1 96 ? 0.469 -2.926 -0.975 1.00 94.38 96 ALA A N 1
ATOM 749 C CA . ALA A 1 96 ? 1.303 -1.943 -1.677 1.00 94.38 96 ALA A CA 1
ATOM 750 C C . ALA A 1 96 ? 0.579 -0.608 -1.985 1.00 94.38 96 ALA A C 1
ATOM 752 O O . ALA A 1 96 ? 0.798 0.036 -3.012 1.00 94.38 96 ALA A O 1
ATOM 753 N N . MET A 1 97 ? -0.283 -0.176 -1.064 1.00 93.75 97 MET A N 1
ATOM 754 C CA . MET A 1 97 ? -1.097 1.038 -1.130 1.00 93.75 97 MET A CA 1
ATOM 755 C C . MET A 1 97 ? -0.565 2.158 -0.223 1.00 93.75 97 MET A C 1
ATOM 757 O O . MET A 1 97 ? -1.319 3.045 0.174 1.00 93.75 97 MET A O 1
ATOM 761 N N . CYS A 1 98 ? 0.739 2.177 0.081 1.00 93.38 98 CYS A N 1
ATOM 762 C CA . CYS A 1 98 ? 1.351 3.228 0.905 1.00 93.38 98 CYS A CA 1
ATOM 763 C C . CYS A 1 98 ? 1.031 4.647 0.407 1.00 93.38 98 CYS A C 1
ATOM 765 O O . CYS A 1 98 ? 0.919 5.562 1.220 1.00 93.38 98 CYS A O 1
ATOM 767 N N . CYS A 1 99 ? 0.812 4.829 -0.901 1.00 92.81 99 CYS A N 1
ATOM 768 C CA . CYS A 1 99 ? 0.446 6.121 -1.478 1.00 92.81 99 CYS A CA 1
ATOM 769 C C . CYS A 1 99 ? -0.871 6.705 -0.933 1.00 92.81 99 CYS A C 1
ATOM 771 O O . CYS A 1 99 ? -1.056 7.914 -0.999 1.00 92.81 99 CYS A O 1
ATOM 773 N N . LEU A 1 100 ? -1.766 5.871 -0.387 1.00 90.50 100 LEU A N 1
ATOM 774 C CA . LEU A 1 100 ? -3.027 6.305 0.226 1.00 90.50 100 LEU A CA 1
ATOM 775 C C . LEU A 1 100 ? -2.877 6.697 1.696 1.00 90.50 100 LEU A C 1
ATOM 777 O O . LEU A 1 100 ? -3.743 7.385 2.239 1.00 90.50 100 LEU A O 1
ATOM 781 N N . SER A 1 101 ? -1.802 6.257 2.351 1.00 84.19 101 SER A N 1
ATOM 782 C CA . SER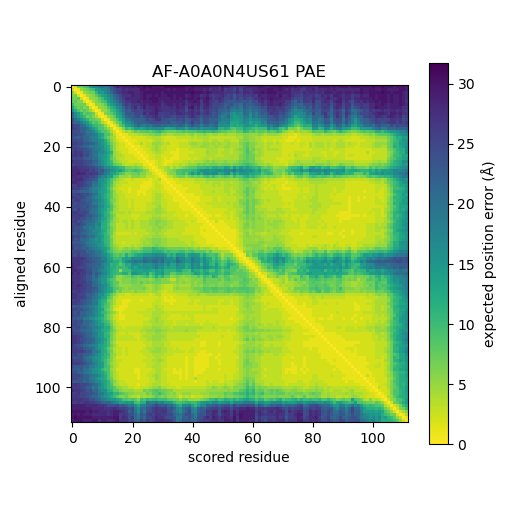 A 1 101 ? -1.567 6.579 3.755 1.00 84.19 101 SER A CA 1
ATOM 783 C C . SER A 1 101 ? -1.305 8.077 3.925 1.00 84.19 101 SER A C 1
ATOM 785 O O . SER A 1 101 ? -0.747 8.730 3.042 1.00 84.19 101 SER A O 1
ATOM 787 N N . LYS A 1 102 ? -1.663 8.630 5.088 1.00 76.88 102 LYS A N 1
ATOM 788 C CA . LYS A 1 102 ? -1.510 10.069 5.373 1.00 76.88 102 LYS A CA 1
ATOM 789 C C . LYS A 1 102 ? -0.077 10.585 5.196 1.00 76.88 102 LYS A C 1
ATOM 791 O O . LYS A 1 102 ? 0.102 11.744 4.853 1.00 76.88 102 LYS A O 1
ATOM 796 N N . ALA A 1 103 ? 0.925 9.729 5.403 1.00 77.81 103 ALA A N 1
ATOM 797 C CA . ALA A 1 103 ? 2.335 10.084 5.259 1.00 77.81 103 ALA A CA 1
ATOM 798 C C . ALA A 1 103 ? 2.746 10.397 3.807 1.00 77.81 103 ALA A C 1
ATOM 800 O O . ALA A 1 103 ? 3.708 11.130 3.595 1.00 77.81 103 ALA A O 1
ATOM 801 N N . PHE A 1 104 ? 2.029 9.854 2.816 1.00 81.88 104 PHE A N 1
ATOM 802 C CA . PHE A 1 104 ? 2.366 10.002 1.394 1.00 81.88 104 PHE A CA 1
ATOM 803 C C . PHE A 1 104 ? 1.241 10.630 0.567 1.00 81.88 104 PHE A C 1
ATOM 805 O O . PHE A 1 104 ? 1.500 11.163 -0.512 1.00 81.88 104 PHE A O 1
ATOM 812 N N . ASN A 1 105 ? 0.003 10.598 1.060 1.00 73.62 105 ASN A N 1
ATOM 813 C CA . ASN A 1 105 ? -1.127 11.244 0.415 1.00 73.62 105 ASN A CA 1
ATOM 814 C C . ASN A 1 105 ? -1.200 12.727 0.810 1.00 73.62 105 ASN A C 1
ATOM 816 O O . ASN A 1 105 ? -1.949 13.115 1.711 1.00 73.62 105 ASN A O 1
ATOM 820 N N . CYS A 1 106 ? -0.414 13.559 0.124 1.00 60.19 106 CYS A N 1
ATOM 821 C CA . CYS A 1 106 ? -0.349 14.999 0.378 1.00 60.19 106 CYS A CA 1
ATOM 822 C C . CYS A 1 106 ? -1.671 15.748 0.125 1.00 60.19 106 CYS A C 1
ATOM 824 O O . CYS A 1 106 ? -1.788 16.889 0.570 1.00 60.19 106 CYS A O 1
ATOM 826 N N . GLU A 1 107 ? -2.678 15.149 -0.531 1.00 59.25 107 GLU A N 1
ATOM 827 C CA . GLU A 1 107 ? -3.993 15.799 -0.678 1.00 59.25 107 GLU A CA 1
ATOM 828 C C . GLU A 1 107 ? -4.712 15.982 0.669 1.00 59.25 107 GLU A C 1
ATOM 830 O O . GLU A 1 107 ? -5.515 16.898 0.814 1.00 59.25 107 GLU A O 1
ATOM 835 N N . ASN A 1 108 ? -4.374 15.182 1.688 1.00 47.31 108 ASN A N 1
ATOM 836 C CA . ASN A 1 108 ? -4.960 15.270 3.028 1.00 47.31 108 ASN A CA 1
ATOM 837 C C . ASN A 1 108 ? -3.932 15.696 4.084 1.00 47.31 108 ASN A C 1
ATOM 839 O O . ASN A 1 108 ? -3.895 15.095 5.157 1.00 47.31 108 ASN A O 1
ATOM 843 N N . GLY A 1 109 ? -3.106 16.703 3.763 1.00 42.19 109 GLY A N 1
ATOM 844 C CA . GLY A 1 109 ? -1.953 17.229 4.517 1.00 42.19 109 GLY A CA 1
ATOM 845 C C . GLY A 1 109 ? -2.167 17.657 5.981 1.00 42.19 109 GLY A C 1
ATOM 846 O O . GLY A 1 109 ? -1.796 18.762 6.371 1.00 42.19 109 GLY A O 1
ATOM 847 N N . TYR A 1 110 ? -2.696 16.775 6.822 1.00 42.44 110 TYR A N 1
ATOM 848 C CA . TYR A 1 110 ? -2.646 16.871 8.272 1.00 42.44 110 TYR A CA 1
ATOM 849 C C . TYR A 1 110 ? -1.429 16.094 8.765 1.00 42.44 110 TYR A C 1
ATOM 851 O O . TYR A 1 110 ? -1.489 14.891 9.020 1.00 42.44 110 TYR A O 1
ATOM 859 N N . TYR A 1 111 ? -0.324 16.828 8.861 1.00 36.00 111 TYR A N 1
ATOM 860 C CA . TYR A 1 111 ? 0.851 16.484 9.650 1.00 36.00 111 TYR A CA 1
ATOM 861 C C . TYR A 1 111 ? 0.446 16.223 11.110 1.00 36.00 111 TYR A C 1
ATOM 863 O O . TYR A 1 111 ? -0.319 17.003 11.685 1.00 36.00 111 TYR A O 1
ATOM 871 N N . PHE A 1 112 ? 0.988 15.166 11.710 1.00 40.03 112 PHE A N 1
ATOM 872 C CA . PHE A 1 112 ? 1.227 15.093 13.150 1.00 40.03 112 PHE A CA 1
ATOM 873 C C . PHE A 1 112 ? 2.691 14.734 13.377 1.00 40.03 112 PHE A C 1
ATOM 875 O O . PHE A 1 112 ? 3.180 13.816 12.680 1.00 40.03 112 PHE A O 1
#

Mean predicted aligned error: 9.74 Å

Secondary structure (DSSP, 8-state):
----------------EEE--SSEEEETTTTEEEESS-GGGS--S-HHHHHHHHTPPTT---GGGG-TTS--EEEGGGT-HHHHHHHHHH-TTTTT-GGGSTTT-GGG----